Protein AF-A0A969P802-F1 (afdb_monomer)

Solvent-accessible surface area (backbone atoms only — not comparable to full-atom values): 6325 Å² total; per-residue (Å²): 135,80,87,79,85,54,58,44,69,74,48,45,71,49,63,76,65,70,61,89,66,92,75,56,56,65,82,74,72,46,48,65,66,56,55,27,48,39,34,24,57,70,64,36,54,99,81,48,59,58,64,50,82,81,42,40,67,61,49,44,42,37,71,78,43,52,88,82,44,62,66,69,58,57,51,40,52,29,54,46,41,65,51,82,88,83,87,81,83,90,77,85,78,84,82,76,86,127

Sequence (98 aa):
MQPSSSLASACLPLLESGKQGEFDLKQLGFSEYRVTKEVCQLRAQDGEVPPITKYHSSIRQAIDKPENVKFYIIEDIMKAMGGEIVIRWHNIEEVKAT

pLDDT: mean 76.0, std 15.94, range [36.19, 92.75]

Mean predicted aligned error: 10.15 Å

Radius of gyration: 16.34 Å; Cα contacts (8 Å, |Δi|>4): 68; chains: 1; bounding box: 37×44×44 Å

Nearest PDB structures (foldseek):
  3dnv-assembly1_B  TM=6.125E-01  e=1.544E-01  Escherichia coli K-12
  5k98-assembly1_P  TM=6.113E-01  e=1.373E-01  Escherichia coli MP020980.2
  8any-assembly1_AL  TM=2.669E-01  e=7.930E+00  Homo sapiens

Structure (mmCIF, N/CA/C/O backbone):
data_AF-A0A969P802-F1
#
_entry.id   AF-A0A969P802-F1
#
loop_
_atom_site.group_PDB
_atom_site.id
_atom_site.type_symbol
_atom_site.label_atom_id
_atom_site.label_alt_id
_atom_site.label_comp_id
_atom_site.label_asym_id
_atom_site.label_entity_id
_atom_site.label_seq_id
_atom_site.pdbx_PDB_ins_code
_atom_site.Cartn_x
_atom_site.Cartn_y
_atom_site.Cartn_z
_atom_site.occupancy
_atom_site.B_iso_or_equiv
_atom_site.auth_seq_id
_atom_site.auth_comp_id
_atom_site.auth_asym_id
_atom_site.auth_atom_id
_atom_site.pdbx_PDB_model_num
ATOM 1 N N . MET A 1 1 ? -6.355 -7.752 -26.578 1.00 36.19 1 MET A N 1
ATOM 2 C CA . MET A 1 1 ? -5.405 -7.864 -25.450 1.00 36.19 1 MET A CA 1
ATOM 3 C C . MET A 1 1 ? -6.192 -8.339 -24.244 1.00 36.19 1 MET A C 1
ATOM 5 O O . MET A 1 1 ? -7.132 -7.659 -23.863 1.00 36.19 1 MET A O 1
ATOM 9 N N . GLN A 1 2 ? -5.905 -9.534 -23.727 1.00 36.38 2 GLN A N 1
ATOM 10 C CA . GLN A 1 2 ? -6.517 -10.002 -22.478 1.00 36.38 2 GLN A CA 1
ATOM 11 C C . GLN A 1 2 ? -5.859 -9.292 -21.285 1.00 36.38 2 GLN A C 1
ATOM 13 O O . GLN A 1 2 ? -4.655 -9.035 -21.360 1.00 36.38 2 GLN A O 1
ATOM 18 N N . PRO A 1 3 ? -6.593 -8.972 -20.202 1.00 39.81 3 PRO A N 1
ATOM 19 C CA . PRO A 1 3 ? -5.993 -8.373 -19.023 1.00 39.81 3 PRO A CA 1
ATOM 20 C C . PRO A 1 3 ? -5.277 -9.484 -18.254 1.00 39.81 3 PRO A C 1
ATOM 22 O O . PRO A 1 3 ? -5.863 -10.196 -17.444 1.00 39.81 3 PRO A O 1
ATOM 25 N N . SER A 1 4 ? -3.999 -9.693 -18.553 1.00 45.69 4 SER A N 1
ATOM 26 C CA . SER A 1 4 ? -3.159 -10.559 -17.739 1.00 45.69 4 SER A CA 1
ATOM 27 C C . SER A 1 4 ? -2.901 -9.880 -16.389 1.00 45.69 4 SER A C 1
ATOM 29 O O . SER A 1 4 ? -2.380 -8.768 -16.347 1.00 45.69 4 SER A O 1
ATOM 31 N N . SER A 1 5 ? -3.234 -10.584 -15.305 1.00 50.66 5 SER A N 1
ATOM 32 C CA . SER A 1 5 ? -2.633 -10.457 -13.968 1.00 50.66 5 SER A CA 1
ATOM 33 C C . SER A 1 5 ? -2.877 -9.188 -13.129 1.00 50.66 5 SER A C 1
ATOM 35 O O . SER A 1 5 ? -1.997 -8.832 -12.347 1.00 50.66 5 SER A O 1
ATOM 37 N N . SER A 1 6 ? -4.037 -8.525 -13.203 1.00 57.00 6 SER A N 1
ATOM 38 C CA . SER A 1 6 ? -4.337 -7.432 -12.256 1.00 57.00 6 SER A CA 1
ATOM 39 C C . SER A 1 6 ? -4.693 -7.969 -10.859 1.00 57.00 6 SER A C 1
ATOM 41 O O . SER A 1 6 ? -5.411 -8.965 -10.740 1.00 57.00 6 SER A O 1
ATOM 43 N N . LEU A 1 7 ? -4.208 -7.309 -9.795 1.00 54.50 7 LEU A N 1
ATOM 44 C CA . LEU A 1 7 ? -4.564 -7.600 -8.391 1.00 54.50 7 LEU A CA 1
ATOM 45 C C . LEU A 1 7 ? -6.086 -7.682 -8.179 1.00 54.50 7 LEU A C 1
ATOM 47 O O . LEU A 1 7 ? -6.564 -8.561 -7.465 1.00 54.50 7 LEU A O 1
ATOM 51 N N . ALA A 1 8 ? -6.838 -6.846 -8.897 1.00 57.34 8 ALA A N 1
ATOM 52 C CA . ALA A 1 8 ? -8.296 -6.824 -8.887 1.00 57.34 8 ALA A CA 1
ATOM 53 C C . ALA A 1 8 ? -8.930 -8.184 -9.245 1.00 57.34 8 ALA A C 1
ATOM 55 O O . ALA A 1 8 ? -9.945 -8.567 -8.667 1.00 57.34 8 ALA A O 1
ATOM 56 N N . SER A 1 9 ? -8.311 -8.958 -10.145 1.00 60.62 9 SER A N 1
ATOM 57 C CA . SER A 1 9 ? -8.866 -10.242 -10.604 1.00 60.62 9 SER A CA 1
ATOM 58 C C . SER A 1 9 ? -8.827 -11.333 -9.528 1.00 60.62 9 SER A C 1
ATOM 60 O O . SER A 1 9 ? -9.652 -12.241 -9.547 1.00 60.62 9 SER A O 1
ATOM 62 N N . ALA A 1 10 ? -7.889 -11.253 -8.578 1.00 62.75 10 ALA A N 1
ATOM 63 C CA . ALA A 1 10 ? -7.779 -12.227 -7.490 1.00 62.75 10 ALA A CA 1
ATOM 64 C C . ALA A 1 10 ? -8.791 -11.966 -6.358 1.00 62.75 10 ALA A C 1
ATOM 66 O O . ALA A 1 10 ? -9.160 -12.895 -5.644 1.00 62.75 10 ALA A O 1
ATOM 67 N N . CYS A 1 11 ? -9.273 -10.728 -6.222 1.00 57.50 11 CYS A N 1
ATOM 68 C CA . CYS A 1 11 ? -10.261 -10.345 -5.211 1.00 57.50 11 CYS A CA 1
ATOM 69 C C . CYS A 1 11 ? -11.717 -10.521 -5.685 1.00 57.50 11 CYS A C 1
ATOM 71 O O . CYS A 1 11 ? -12.623 -10.568 -4.853 1.00 57.50 11 CYS A O 1
ATOM 73 N N . LEU A 1 12 ? -11.951 -10.657 -6.998 1.00 60.50 12 LEU A N 1
ATOM 74 C CA . LEU A 1 12 ? -13.288 -10.810 -7.593 1.00 60.50 12 LEU A CA 1
ATOM 75 C C . LEU A 1 12 ? -14.139 -11.930 -6.955 1.00 60.50 12 LEU A C 1
ATOM 77 O O . LEU A 1 12 ? -15.272 -11.650 -6.566 1.00 60.50 12 LEU A O 1
ATOM 81 N N . PRO A 1 13 ? -13.615 -13.160 -6.754 1.00 60.62 13 PRO A N 1
ATOM 82 C CA . PRO A 1 13 ? -14.403 -14.256 -6.181 1.00 60.62 13 PRO A CA 1
ATOM 83 C C . PRO A 1 13 ? -14.884 -13.981 -4.748 1.00 60.62 13 PRO A C 1
ATOM 85 O O . PRO A 1 13 ? -15.875 -14.551 -4.293 1.00 60.62 13 PRO A O 1
ATOM 88 N N . LEU A 1 14 ? -14.180 -13.113 -4.014 1.00 57.91 14 LEU A N 1
ATOM 89 C CA . LEU A 1 14 ? -14.520 -12.758 -2.636 1.00 57.91 14 LEU A CA 1
ATOM 90 C C . LEU A 1 14 ? -15.640 -11.719 -2.594 1.00 57.91 14 LEU A C 1
ATOM 92 O O . LEU A 1 14 ? -16.564 -11.867 -1.793 1.00 57.91 14 LEU A O 1
ATOM 96 N N . LEU A 1 15 ? -15.607 -10.740 -3.504 1.00 56.38 15 LEU A N 1
ATOM 97 C CA . LEU A 1 15 ? -16.676 -9.754 -3.685 1.00 56.38 15 LEU A CA 1
ATOM 98 C C . LEU A 1 15 ? -17.994 -10.420 -4.111 1.00 56.38 15 LEU A C 1
ATOM 100 O O . LEU A 1 15 ? -19.044 -10.113 -3.549 1.00 56.38 15 LEU A O 1
ATOM 104 N N . GLU A 1 16 ? -17.940 -11.385 -5.035 1.00 58.62 16 GLU A N 1
ATOM 105 C CA . GLU A 1 16 ? -19.121 -12.118 -5.527 1.00 58.62 16 GLU A CA 1
ATOM 106 C C . GLU A 1 16 ? -19.789 -12.988 -4.450 1.00 58.62 16 GLU A C 1
ATOM 108 O O . GLU A 1 16 ? -20.987 -13.259 -4.515 1.00 58.62 16 GLU A O 1
ATOM 113 N N . SER A 1 17 ? -19.041 -13.391 -3.418 1.00 57.03 17 SER A N 1
ATOM 114 C CA . SER A 1 17 ? -19.571 -14.201 -2.315 1.00 57.03 17 SER A CA 1
ATOM 115 C C . SER A 1 17 ? -20.395 -13.408 -1.291 1.00 57.03 17 SER A C 1
ATOM 117 O O . SER A 1 17 ? -20.959 -14.005 -0.370 1.00 57.03 17 SER A O 1
ATOM 119 N N . GLY A 1 18 ? -20.444 -12.073 -1.399 1.00 44.38 18 GLY A N 1
ATOM 120 C CA . GLY A 1 18 ? -21.154 -11.197 -0.458 1.00 44.38 18 GLY A CA 1
ATOM 121 C C . GLY A 1 18 ? -20.610 -11.227 0.978 1.00 44.38 18 GLY A C 1
ATOM 122 O O . GLY A 1 18 ? -21.187 -10.609 1.873 1.00 44.38 18 GLY A O 1
ATOM 123 N N . LYS A 1 19 ? -19.501 -11.936 1.227 1.00 48.34 19 LYS A N 1
ATOM 124 C CA . LYS A 1 19 ? -18.855 -11.998 2.536 1.00 48.34 19 LYS A CA 1
ATOM 125 C C . LYS A 1 19 ? -18.037 -10.730 2.762 1.00 48.34 19 LYS A C 1
ATOM 127 O O . LYS A 1 19 ? -16.910 -10.614 2.292 1.00 48.34 19 LYS A O 1
ATOM 132 N N . GLN A 1 20 ? -18.590 -9.801 3.540 1.00 47.25 20 GLN A N 1
ATOM 133 C CA . GLN A 1 20 ? -17.787 -8.795 4.236 1.00 47.25 20 GLN A CA 1
ATOM 134 C C . GLN A 1 20 ? -16.995 -9.525 5.326 1.00 47.25 20 GLN A C 1
ATOM 136 O O . GLN A 1 20 ? -17.543 -9.889 6.364 1.00 47.25 20 GLN A O 1
ATOM 141 N N . GLY A 1 21 ? -15.737 -9.840 5.036 1.00 50.66 21 GLY A N 1
ATOM 142 C CA . GLY A 1 21 ? -14.819 -10.512 5.948 1.00 50.66 21 GLY A CA 1
ATOM 143 C C . GLY A 1 21 ? -13.578 -9.663 6.186 1.00 50.66 21 GLY A C 1
ATOM 144 O O . GLY A 1 21 ? -13.189 -8.862 5.339 1.00 50.66 21 GLY A O 1
ATOM 145 N N . GLU A 1 22 ? -12.959 -9.837 7.346 1.00 50.78 22 GLU A N 1
ATOM 146 C CA . GLU A 1 22 ? -11.604 -9.362 7.604 1.00 50.78 22 GLU A CA 1
ATOM 147 C C . GLU A 1 22 ? -10.649 -10.312 6.868 1.00 50.78 22 GLU A C 1
ATOM 149 O O . GLU A 1 22 ? -10.539 -11.486 7.220 1.00 50.78 22 GLU A O 1
ATOM 154 N N . PHE A 1 23 ? -10.040 -9.841 5.780 1.00 54.16 23 PHE A N 1
ATOM 155 C CA . PHE A 1 23 ? -9.124 -10.647 4.976 1.00 54.16 23 PHE A CA 1
ATOM 156 C C . PHE A 1 23 ? -7.693 -10.189 5.228 1.00 54.16 23 PHE A C 1
ATOM 158 O O . PHE A 1 23 ? -7.336 -9.045 4.948 1.00 54.16 23 PHE A O 1
ATOM 165 N N . ASP A 1 24 ? -6.864 -11.102 5.726 1.00 62.16 24 ASP A N 1
ATOM 166 C CA . ASP A 1 24 ? -5.421 -10.889 5.777 1.00 62.16 24 ASP A CA 1
ATOM 167 C C . ASP A 1 24 ? -4.882 -10.911 4.336 1.00 62.16 24 ASP A C 1
ATOM 169 O O . ASP A 1 24 ? -5.201 -11.804 3.547 1.00 62.16 24 ASP A O 1
ATOM 173 N N . LEU A 1 25 ? -4.032 -9.948 3.980 1.00 64.62 25 LEU A N 1
ATOM 174 C CA . LEU A 1 25 ? -3.351 -9.892 2.682 1.00 64.62 25 LEU A CA 1
ATOM 175 C C . LEU A 1 25 ? -2.624 -11.202 2.343 1.00 64.62 25 LEU A C 1
ATOM 177 O O . LEU A 1 25 ? -2.539 -11.578 1.169 1.00 64.62 25 LEU A O 1
ATOM 181 N N . LYS A 1 26 ? -2.181 -11.949 3.362 1.00 61.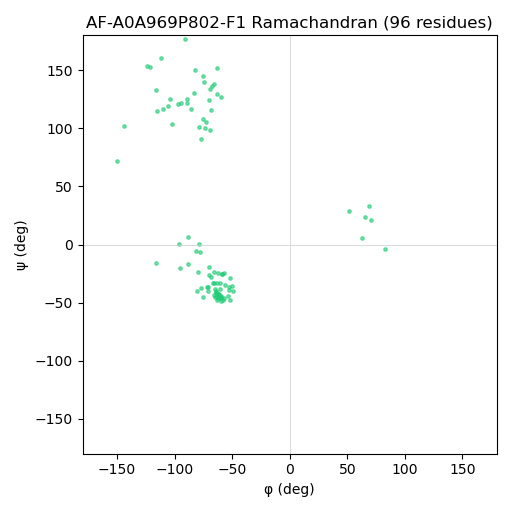28 26 LYS A N 1
ATOM 182 C CA . LYS A 1 26 ? -1.615 -13.296 3.201 1.00 61.28 26 LYS A CA 1
ATOM 183 C C . LYS A 1 26 ? -2.631 -14.313 2.677 1.00 61.28 26 LYS A C 1
ATOM 185 O O . LYS A 1 26 ? -2.266 -15.148 1.852 1.00 61.28 26 LYS A O 1
ATOM 190 N N . GLN A 1 27 ? -3.892 -14.243 3.106 1.00 63.41 27 GLN A N 1
ATOM 191 C CA . GLN A 1 27 ? -4.968 -15.130 2.631 1.00 63.41 27 GLN A CA 1
ATOM 192 C C . GLN A 1 27 ? -5.330 -14.859 1.169 1.00 63.41 27 GLN A C 1
ATOM 194 O O . GLN A 1 27 ? -5.722 -15.774 0.449 1.00 63.41 27 GLN A O 1
ATOM 199 N N . LEU A 1 28 ? -5.133 -13.622 0.715 1.00 65.00 28 LEU A N 1
ATOM 200 C CA . LEU A 1 28 ? -5.302 -13.222 -0.681 1.00 65.00 28 LEU A CA 1
ATOM 201 C C . LEU A 1 28 ? -4.102 -13.611 -1.570 1.00 65.00 28 LEU A C 1
ATOM 203 O O . LEU A 1 28 ? -4.092 -13.331 -2.768 1.00 65.00 28 LEU A O 1
ATOM 207 N N . GLY A 1 29 ? -3.073 -14.255 -1.001 1.00 65.31 29 GLY A N 1
ATOM 208 C CA . GLY A 1 29 ? -1.860 -14.646 -1.720 1.00 65.31 29 GLY A CA 1
ATOM 209 C C . GLY A 1 29 ? -0.966 -13.460 -2.098 1.00 65.31 29 GLY A C 1
ATOM 210 O O . GLY A 1 29 ? -0.161 -13.562 -3.032 1.00 65.31 29 GLY A O 1
ATOM 211 N N . PHE A 1 30 ? -1.101 -12.324 -1.408 1.00 75.81 30 PHE A N 1
ATOM 212 C CA . PHE A 1 30 ? -0.300 -11.134 -1.665 1.00 75.81 30 PHE A CA 1
ATOM 213 C C . PHE A 1 30 ? 0.877 -11.050 -0.696 1.00 75.81 30 PHE A C 1
ATOM 215 O O . PHE A 1 30 ? 0.718 -10.997 0.519 1.00 75.81 30 PHE A O 1
ATOM 222 N N . SER A 1 31 ? 2.089 -11.024 -1.251 1.00 85.00 31 SER A N 1
ATOM 223 C CA . SER A 1 31 ? 3.289 -10.687 -0.489 1.00 85.00 31 SER A CA 1
ATOM 224 C C . SER A 1 31 ? 3.438 -9.171 -0.371 1.00 85.00 31 SER A C 1
ATOM 226 O O . SER A 1 31 ? 3.077 -8.430 -1.289 1.00 85.00 31 SER A O 1
ATOM 228 N N . GLU A 1 32 ? 4.051 -8.709 0.720 1.00 87.62 32 GLU A N 1
ATOM 229 C CA . GLU A 1 32 ? 4.426 -7.299 0.932 1.00 87.62 32 GLU A CA 1
ATOM 230 C C . GLU A 1 32 ? 5.166 -6.722 -0.283 1.00 87.62 32 GLU A C 1
ATOM 232 O O . GLU A 1 32 ? 4.907 -5.603 -0.727 1.00 87.62 32 GLU A O 1
ATOM 237 N N . TYR A 1 33 ? 6.053 -7.527 -0.874 1.00 89.12 33 TYR A N 1
ATOM 238 C CA . TYR A 1 33 ? 6.793 -7.170 -2.076 1.00 89.12 33 TYR A CA 1
ATOM 239 C C . TYR A 1 33 ? 5.869 -6.899 -3.268 1.00 89.12 33 TYR A C 1
ATOM 241 O O . TYR A 1 33 ? 6.044 -5.900 -3.968 1.00 89.12 33 TYR A O 1
ATOM 249 N N . ARG A 1 34 ? 4.873 -7.766 -3.500 1.00 87.75 34 ARG A N 1
ATOM 250 C CA . ARG A 1 34 ? 3.921 -7.604 -4.606 1.00 87.75 34 ARG A CA 1
ATOM 251 C C . ARG A 1 34 ? 3.078 -6.347 -4.419 1.00 87.75 34 ARG A C 1
ATOM 253 O O . ARG A 1 34 ? 2.969 -5.570 -5.359 1.00 87.75 34 ARG A O 1
ATOM 260 N N . VAL A 1 35 ? 2.569 -6.106 -3.210 1.00 90.00 35 VAL A N 1
ATOM 261 C CA . VAL A 1 35 ? 1.826 -4.874 -2.888 1.00 90.00 35 VAL A CA 1
ATOM 262 C C . VAL A 1 35 ? 2.705 -3.639 -3.104 1.00 90.00 35 VAL A C 1
ATOM 264 O O . VAL A 1 35 ? 2.291 -2.685 -3.755 1.00 90.00 35 VAL A O 1
ATOM 267 N N . THR A 1 36 ? 3.955 -3.676 -2.635 1.00 92.31 36 THR A N 1
ATOM 268 C CA . THR A 1 36 ? 4.894 -2.557 -2.804 1.00 92.31 36 THR A CA 1
ATOM 269 C C . THR A 1 36 ? 5.167 -2.264 -4.277 1.00 92.31 36 THR A C 1
ATOM 271 O O . THR A 1 36 ? 5.207 -1.100 -4.673 1.00 92.31 36 THR A O 1
ATOM 274 N N . LYS A 1 37 ? 5.348 -3.302 -5.101 1.00 92.44 37 LYS A N 1
ATOM 275 C CA . LYS A 1 37 ? 5.572 -3.154 -6.544 1.00 92.44 37 LYS A CA 1
ATOM 276 C C . LYS A 1 37 ? 4.404 -2.435 -7.220 1.00 92.44 37 LYS A C 1
ATOM 278 O O . LYS A 1 37 ? 4.633 -1.526 -8.011 1.00 92.44 37 LYS A O 1
ATOM 283 N N . GLU A 1 38 ? 3.184 -2.811 -6.870 1.00 91.00 38 GLU A N 1
ATOM 284 C CA . GLU A 1 38 ? 1.958 -2.268 -7.464 1.00 91.00 38 GLU A CA 1
ATOM 285 C C . GLU A 1 38 ? 1.731 -0.819 -7.012 1.00 91.00 38 GLU A C 1
ATOM 287 O O . GLU A 1 38 ? 1.404 0.044 -7.824 1.00 91.00 38 GLU A O 1
ATOM 292 N N . VAL A 1 39 ? 2.058 -0.490 -5.757 1.00 92.25 39 VAL A N 1
ATOM 293 C CA . VAL A 1 39 ? 2.085 0.907 -5.290 1.00 92.25 39 VAL A CA 1
ATOM 294 C C . VAL A 1 39 ? 3.148 1.735 -6.020 1.00 92.25 39 VAL A C 1
ATOM 296 O O . VAL A 1 39 ? 2.892 2.885 -6.377 1.00 92.25 39 VAL A O 1
ATOM 299 N N . CYS A 1 40 ? 4.335 1.178 -6.280 1.00 92.75 40 CYS A N 1
ATOM 300 C CA . CYS A 1 40 ? 5.357 1.877 -7.066 1.00 92.75 40 CYS A CA 1
ATOM 301 C C . CYS A 1 40 ? 4.879 2.125 -8.500 1.00 92.75 40 CYS A C 1
ATOM 303 O O . CYS A 1 40 ? 5.077 3.219 -9.017 1.00 92.75 40 CYS A O 1
ATOM 305 N N . GLN A 1 41 ? 4.218 1.146 -9.122 1.00 91.56 41 GLN A N 1
ATOM 306 C CA . GLN A 1 41 ? 3.626 1.297 -10.453 1.00 91.56 41 GLN A CA 1
ATOM 307 C C . GLN A 1 41 ? 2.536 2.375 -10.471 1.00 91.56 41 GLN A C 1
ATOM 309 O O . GLN A 1 41 ? 2.526 3.205 -11.374 1.00 91.56 41 GLN A O 1
ATOM 314 N N . LEU A 1 42 ? 1.674 2.417 -9.452 1.00 90.12 42 LEU A N 1
ATOM 315 C CA . LEU A 1 42 ? 0.643 3.448 -9.309 1.00 90.12 42 LEU A CA 1
ATOM 316 C C . LEU A 1 42 ? 1.235 4.856 -9.135 1.00 90.12 42 LEU A C 1
ATOM 318 O O . LEU A 1 42 ? 0.658 5.836 -9.597 1.00 90.12 42 LEU A O 1
ATO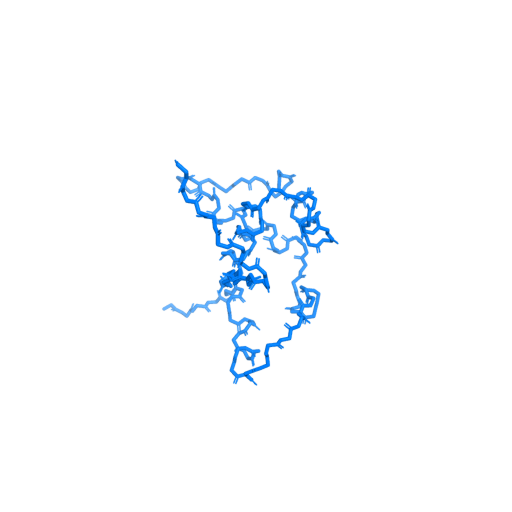M 322 N N . ARG A 1 43 ? 2.395 4.961 -8.481 1.00 88.88 43 ARG A N 1
ATOM 323 C CA . ARG A 1 43 ? 3.115 6.222 -8.246 1.00 88.88 43 ARG A CA 1
ATOM 324 C C . ARG A 1 43 ? 4.088 6.599 -9.365 1.00 88.88 43 ARG A C 1
ATOM 326 O O . ARG A 1 43 ? 4.843 7.556 -9.188 1.00 88.88 43 ARG A O 1
ATOM 333 N N . ALA A 1 44 ? 4.107 5.862 -10.473 1.00 90.56 44 ALA A N 1
ATOM 334 C CA . ALA A 1 44 ? 4.968 6.188 -11.597 1.00 90.56 44 ALA A CA 1
ATOM 335 C C . ALA A 1 44 ? 4.580 7.553 -12.189 1.00 90.56 44 ALA A C 1
ATOM 337 O O . ALA A 1 44 ? 3.410 7.806 -12.473 1.00 90.56 44 ALA A O 1
ATOM 338 N N . GLN A 1 45 ? 5.563 8.432 -12.366 1.00 80.25 45 GLN A N 1
ATOM 339 C CA . GLN A 1 45 ? 5.392 9.751 -12.983 1.00 80.25 45 GLN A CA 1
ATOM 340 C C . GLN A 1 45 ? 6.206 9.781 -14.271 1.00 80.25 45 GLN A C 1
ATOM 342 O O . GLN A 1 45 ? 7.336 9.304 -14.281 1.00 80.25 45 GLN A O 1
ATOM 347 N N . ASP A 1 46 ? 5.613 10.261 -15.366 1.00 81.62 46 ASP A N 1
ATOM 348 C CA . ASP A 1 46 ? 6.252 10.306 -16.692 1.00 81.62 46 ASP A CA 1
ATOM 349 C C . ASP A 1 46 ? 6.851 8.958 -17.153 1.00 81.62 46 ASP A C 1
ATOM 351 O O . ASP A 1 46 ? 7.810 8.896 -17.918 1.00 81.62 46 ASP A O 1
ATOM 355 N N . GLY A 1 47 ? 6.267 7.849 -16.683 1.00 81.00 47 GLY A N 1
ATOM 356 C CA . GLY A 1 47 ? 6.725 6.486 -16.969 1.00 81.00 47 GLY A CA 1
ATOM 357 C C . GLY A 1 47 ? 7.871 5.986 -16.082 1.00 81.00 47 GLY A C 1
ATOM 358 O O . GLY A 1 47 ? 8.230 4.811 -16.178 1.00 81.00 47 GLY A O 1
ATOM 359 N N . GLU A 1 48 ? 8.415 6.815 -15.188 1.00 88.12 48 GLU A N 1
ATOM 360 C CA . GLU A 1 48 ? 9.459 6.409 -14.249 1.00 88.12 48 GLU A CA 1
ATOM 361 C C . GLU A 1 48 ? 8.849 5.785 -12.986 1.00 88.12 48 GLU A C 1
ATOM 363 O O . GLU A 1 48 ? 8.129 6.429 -12.218 1.00 88.12 48 GLU A O 1
ATOM 368 N N . VAL A 1 49 ? 9.149 4.503 -12.763 1.00 91.44 49 VAL A N 1
ATOM 369 C CA . VAL A 1 49 ? 8.690 3.755 -11.589 1.00 91.44 49 VAL A CA 1
ATOM 370 C C . VAL A 1 49 ? 9.708 3.926 -10.456 1.00 91.44 49 VAL A C 1
ATOM 372 O O . VAL A 1 49 ? 10.868 3.540 -10.622 1.00 91.44 49 VAL A O 1
ATOM 375 N N . PRO A 1 50 ? 9.310 4.441 -9.280 1.00 89.81 50 PRO A N 1
ATOM 376 C CA . PRO A 1 50 ? 10.215 4.557 -8.148 1.00 89.81 50 PRO A CA 1
ATOM 377 C C . PRO A 1 50 ? 10.708 3.181 -7.662 1.00 89.81 50 PRO A C 1
ATOM 379 O O . PRO A 1 50 ? 9.992 2.181 -7.764 1.00 89.81 50 PRO A O 1
ATOM 382 N N . PRO A 1 51 ? 11.913 3.112 -7.068 1.00 91.12 51 PRO A N 1
ATOM 383 C CA . PRO A 1 51 ? 12.460 1.856 -6.577 1.00 91.12 51 PRO A CA 1
ATOM 384 C C . PRO A 1 51 ? 11.634 1.310 -5.406 1.00 91.12 51 PRO A C 1
ATOM 386 O O . PRO A 1 51 ? 11.291 2.041 -4.476 1.00 91.12 51 PRO A O 1
ATOM 389 N N . ILE A 1 52 ? 11.393 -0.004 -5.406 1.00 91.25 52 ILE A N 1
ATOM 390 C CA . ILE A 1 52 ? 10.614 -0.723 -4.376 1.00 91.25 52 ILE A CA 1
ATOM 391 C C . ILE A 1 52 ? 11.135 -0.436 -2.962 1.00 91.25 52 ILE A C 1
ATOM 393 O O . ILE A 1 52 ? 10.353 -0.247 -2.031 1.00 91.25 52 ILE A O 1
ATOM 397 N N . THR A 1 53 ? 12.457 -0.344 -2.799 1.00 92.31 53 THR A N 1
ATOM 398 C CA . THR A 1 53 ? 13.117 -0.063 -1.515 1.00 92.31 53 THR A CA 1
ATOM 399 C C . THR A 1 53 ? 12.662 1.247 -0.872 1.00 92.31 53 THR A C 1
ATOM 401 O O . THR A 1 53 ? 12.709 1.359 0.350 1.00 92.31 53 THR A O 1
ATOM 404 N N . LYS A 1 54 ? 12.169 2.211 -1.663 1.00 91.00 54 LYS A N 1
ATOM 405 C CA . LYS A 1 54 ? 11.650 3.495 -1.177 1.00 91.00 54 LYS A CA 1
ATOM 406 C C . LYS A 1 54 ? 10.369 3.346 -0.354 1.00 91.00 54 LYS A C 1
ATOM 408 O O . LYS A 1 54 ? 10.155 4.131 0.563 1.00 91.00 54 LYS A O 1
ATOM 413 N N . TYR A 1 55 ? 9.526 2.366 -0.684 1.00 91.69 55 TYR A N 1
ATOM 414 C CA . TYR A 1 55 ? 8.197 2.208 -0.081 1.00 91.69 55 TYR A CA 1
ATOM 415 C C . TYR A 1 55 ? 8.036 0.913 0.717 1.00 91.69 55 TYR A C 1
ATOM 417 O O . TYR A 1 55 ? 7.129 0.830 1.539 1.00 91.69 55 TYR A O 1
ATOM 425 N N . HIS A 1 56 ? 8.922 -0.070 0.537 1.00 92.06 56 HIS A N 1
ATOM 426 C CA . HIS A 1 56 ? 8.792 -1.398 1.142 1.00 92.06 56 HIS A CA 1
ATOM 427 C C . HIS A 1 56 ? 8.600 -1.371 2.666 1.00 92.06 56 HIS A C 1
ATOM 429 O O . HIS A 1 56 ? 7.735 -2.065 3.190 1.00 92.06 56 HIS A O 1
ATOM 435 N N . SER A 1 57 ? 9.374 -0.557 3.393 1.00 91.88 57 SER A N 1
ATOM 436 C CA . SER A 1 57 ? 9.264 -0.467 4.857 1.00 91.88 57 SER A CA 1
ATOM 437 C C . SER A 1 57 ? 7.924 0.114 5.305 1.00 91.88 57 SER A C 1
ATOM 439 O O . SER A 1 57 ? 7.304 -0.420 6.221 1.00 91.88 57 SER A O 1
ATOM 441 N N . SER A 1 58 ? 7.458 1.179 4.651 1.00 90.81 58 SER A N 1
ATOM 442 C CA . SER A 1 58 ? 6.193 1.825 4.993 1.00 90.81 58 SER A CA 1
ATOM 443 C C . SER A 1 58 ? 4.984 0.987 4.586 1.00 90.81 58 SER A C 1
ATOM 445 O O . SER A 1 58 ? 4.015 0.948 5.333 1.00 90.81 58 SER A O 1
ATOM 447 N N . ILE A 1 59 ? 5.049 0.282 3.450 1.00 91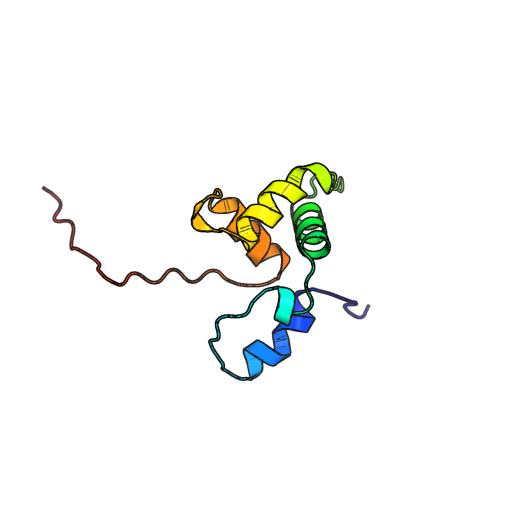.56 59 ILE A N 1
ATOM 448 C CA . ILE A 1 59 ? 4.018 -0.679 3.031 1.00 91.56 59 ILE A CA 1
ATOM 449 C C . ILE A 1 59 ? 3.942 -1.826 4.036 1.00 91.56 59 ILE A C 1
ATOM 451 O O . ILE A 1 59 ? 2.862 -2.142 4.516 1.00 91.56 59 ILE A O 1
ATOM 455 N N . ARG A 1 60 ? 5.081 -2.408 4.422 1.00 90.69 60 ARG A N 1
ATOM 456 C CA . ARG A 1 60 ? 5.113 -3.456 5.447 1.00 90.69 60 ARG A CA 1
ATOM 457 C C . ARG A 1 60 ? 4.508 -2.981 6.770 1.00 90.69 60 ARG A C 1
ATOM 459 O O . ARG A 1 60 ? 3.662 -3.664 7.330 1.00 90.69 60 ARG A O 1
ATOM 466 N N . GLN A 1 61 ? 4.895 -1.796 7.246 1.00 90.31 61 GLN A N 1
ATOM 467 C CA . GLN A 1 61 ? 4.313 -1.221 8.464 1.00 90.31 61 GLN A CA 1
ATOM 468 C C . GLN A 1 61 ? 2.807 -0.988 8.336 1.00 90.31 61 GLN A C 1
ATOM 470 O O . GLN A 1 61 ? 2.087 -1.228 9.294 1.00 90.31 61 GLN A O 1
ATOM 475 N N . ALA A 1 62 ? 2.332 -0.554 7.170 1.00 89.25 62 ALA A N 1
ATOM 476 C CA . ALA A 1 62 ? 0.914 -0.341 6.912 1.00 89.25 62 ALA A CA 1
ATOM 477 C C . ALA A 1 62 ? 0.101 -1.644 6.946 1.00 89.25 62 ALA A C 1
ATOM 479 O O . ALA A 1 62 ? -1.053 -1.631 7.355 1.00 89.25 62 ALA A O 1
ATOM 480 N N . ILE A 1 63 ? 0.711 -2.755 6.529 1.00 85.25 63 ILE A N 1
ATOM 481 C CA . ILE A 1 63 ? 0.109 -4.091 6.565 1.00 85.25 63 ILE A CA 1
ATOM 482 C C . ILE A 1 63 ? 0.092 -4.644 7.995 1.00 85.25 63 ILE A C 1
ATOM 484 O O . ILE A 1 63 ? -0.928 -5.160 8.437 1.00 85.25 63 ILE A O 1
ATOM 488 N N . ASP A 1 64 ? 1.207 -4.515 8.719 1.00 85.12 64 ASP A N 1
ATOM 489 C CA . ASP A 1 64 ? 1.348 -5.070 10.070 1.00 85.12 64 ASP A CA 1
ATOM 490 C C . ASP A 1 64 ? 0.621 -4.228 11.139 1.00 85.12 64 ASP A C 1
ATOM 492 O O . ASP A 1 64 ? 0.122 -4.774 12.123 1.00 85.12 64 ASP A O 1
ATOM 496 N N . LYS A 1 65 ? 0.636 -2.895 10.993 1.00 86.62 65 LYS A N 1
ATOM 497 C CA . LYS A 1 65 ? 0.164 -1.900 11.976 1.00 86.62 65 LYS A CA 1
ATOM 498 C C . LYS A 1 65 ? -0.370 -0.628 11.286 1.00 86.62 65 LYS A C 1
ATOM 500 O O . LYS A 1 65 ? 0.298 0.418 11.317 1.00 86.62 65 LYS A O 1
ATOM 505 N N . PRO A 1 66 ? -1.546 -0.695 10.637 1.00 83.56 66 PRO A N 1
ATOM 506 C CA . PRO A 1 66 ? -2.097 0.389 9.818 1.00 83.56 66 PRO A CA 1
ATOM 507 C C . PRO A 1 66 ? -2.306 1.712 10.572 1.00 83.56 66 PRO A C 1
ATOM 509 O O . PRO A 1 66 ? -2.251 2.782 9.968 1.00 83.56 66 PRO A O 1
ATOM 512 N N . GLU A 1 67 ? -2.491 1.672 11.889 1.00 82.94 67 GLU A N 1
ATOM 513 C CA . GLU A 1 67 ? -2.672 2.847 12.746 1.00 82.94 67 GLU A CA 1
ATOM 514 C C . GLU A 1 67 ? -1.404 3.702 12.915 1.00 82.94 67 GLU A C 1
ATOM 516 O O . GLU A 1 67 ? -1.492 4.876 13.268 1.00 82.94 67 GLU A O 1
ATOM 521 N N . ASN A 1 68 ? -0.222 3.135 12.645 1.00 87.81 68 ASN A N 1
ATOM 522 C CA . ASN A 1 68 ? 1.066 3.816 12.829 1.00 87.81 68 ASN A CA 1
ATOM 523 C C . ASN A 1 68 ? 1.605 4.464 11.549 1.00 87.81 68 ASN A C 1
ATOM 525 O O . ASN A 1 68 ? 2.691 5.051 11.555 1.00 87.81 68 ASN A O 1
ATOM 529 N N . VAL A 1 69 ? 0.875 4.353 10.440 1.00 89.44 69 VAL A N 1
ATOM 530 C CA . VAL A 1 69 ? 1.277 4.922 9.156 1.00 89.44 69 VAL A CA 1
ATOM 531 C C . VAL A 1 69 ? 0.367 6.069 8.747 1.00 89.44 69 VAL A C 1
ATOM 533 O O . VAL A 1 69 ? -0.755 6.236 9.217 1.00 89.44 69 VAL A O 1
ATOM 536 N N . LYS A 1 70 ? 0.865 6.894 7.827 1.00 91.12 70 LYS A N 1
ATOM 537 C CA . LYS A 1 70 ? 0.067 7.976 7.258 1.00 91.12 70 LYS A CA 1
ATOM 538 C C . LYS A 1 70 ? -1.058 7.386 6.412 1.00 91.12 70 LYS A C 1
ATOM 540 O O . LYS A 1 70 ? -0.808 6.506 5.592 1.00 91.12 70 LYS A O 1
ATOM 545 N N . PHE A 1 71 ? -2.262 7.937 6.551 1.00 88.00 71 PHE A N 1
ATOM 546 C CA . PHE A 1 71 ? -3.466 7.448 5.872 1.00 88.00 71 PHE A CA 1
ATOM 547 C C . PHE A 1 71 ? -3.309 7.312 4.348 1.00 88.00 71 PHE A C 1
ATOM 549 O O . PHE A 1 71 ? -3.765 6.329 3.777 1.00 88.00 71 PHE A O 1
ATOM 556 N N . TYR A 1 72 ? -2.575 8.219 3.688 1.00 89.94 72 TYR A N 1
ATOM 557 C CA . TYR A 1 72 ? -2.338 8.122 2.239 1.00 89.94 72 TYR A CA 1
ATOM 558 C C . TYR A 1 72 ? -1.638 6.817 1.822 1.00 89.94 72 TYR A C 1
ATOM 560 O O . TYR A 1 72 ? -1.779 6.384 0.686 1.00 89.94 72 TYR A O 1
ATOM 568 N N . ILE A 1 73 ? -0.869 6.183 2.714 1.00 90.31 73 ILE A N 1
ATOM 569 C CA . ILE A 1 73 ? -0.205 4.904 2.428 1.00 90.31 73 ILE A CA 1
ATOM 570 C C . ILE A 1 73 ? -1.247 3.789 2.363 1.00 90.31 73 ILE A C 1
ATOM 572 O O . ILE A 1 73 ? -1.181 2.942 1.479 1.00 90.31 73 ILE A O 1
ATOM 576 N N . ILE A 1 74 ? -2.235 3.829 3.261 1.00 89.75 74 ILE A N 1
ATOM 577 C CA . ILE A 1 74 ? -3.383 2.921 3.239 1.00 89.75 74 ILE A CA 1
ATOM 578 C C . ILE A 1 74 ? -4.189 3.135 1.957 1.00 89.75 74 ILE A C 1
ATOM 580 O O . ILE A 1 74 ? -4.510 2.165 1.274 1.00 89.75 74 ILE A O 1
ATOM 584 N N . GLU A 1 75 ? -4.449 4.391 1.582 1.00 89.94 75 GLU A N 1
ATOM 585 C CA . GLU A 1 75 ? -5.110 4.701 0.309 1.00 89.94 75 GLU A CA 1
ATOM 586 C C . GLU A 1 75 ? -4.369 4.134 -0.899 1.00 89.94 75 GLU A C 1
ATOM 588 O O . GLU A 1 75 ? -5.001 3.550 -1.777 1.00 89.94 75 GLU A O 1
ATOM 593 N N . ASP A 1 76 ? -3.050 4.299 -0.962 1.00 91.06 76 ASP A N 1
ATOM 594 C CA . ASP A 1 76 ? -2.262 3.804 -2.088 1.00 91.06 76 ASP A CA 1
ATOM 595 C C . ASP A 1 76 ? -2.299 2.283 -2.187 1.00 91.06 76 ASP A C 1
ATOM 597 O O . ASP A 1 76 ? -2.427 1.754 -3.289 1.00 91.06 76 ASP A O 1
ATOM 601 N N . ILE A 1 77 ? -2.216 1.581 -1.052 1.00 89.75 77 ILE A N 1
ATOM 602 C CA . ILE A 1 77 ? -2.342 0.120 -1.006 1.00 89.75 77 ILE A CA 1
ATOM 603 C C . ILE A 1 77 ? -3.710 -0.295 -1.549 1.00 89.75 77 ILE A C 1
ATOM 605 O O . ILE A 1 77 ? -3.782 -1.146 -2.434 1.00 89.75 77 ILE A O 1
ATOM 609 N N . MET A 1 78 ? -4.787 0.337 -1.074 1.00 87.62 78 MET A N 1
ATOM 610 C CA . MET A 1 78 ? -6.146 0.014 -1.517 1.00 87.62 78 MET A CA 1
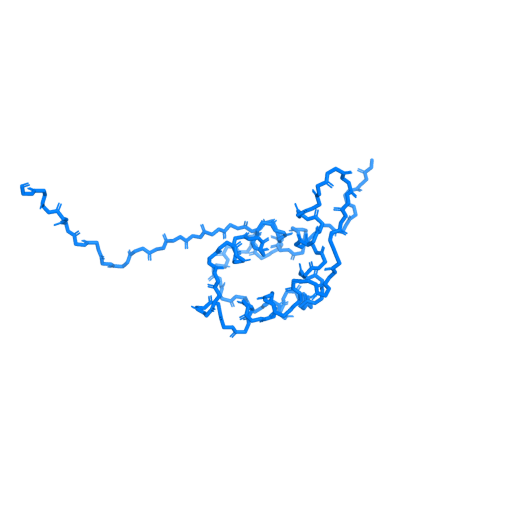ATOM 611 C C . MET A 1 78 ? -6.330 0.281 -3.011 1.00 87.62 78 MET A C 1
ATOM 613 O O . MET A 1 78 ? -6.798 -0.598 -3.733 1.00 87.62 78 MET A O 1
ATOM 617 N N . LYS A 1 79 ? -5.872 1.436 -3.509 1.00 87.44 79 LYS A N 1
ATOM 618 C CA . LYS A 1 79 ? -5.917 1.775 -4.940 1.00 87.44 79 LYS A CA 1
ATOM 619 C C . LYS A 1 79 ? -5.101 0.796 -5.785 1.00 87.44 79 LYS A C 1
ATOM 621 O O . LYS A 1 79 ? -5.596 0.327 -6.806 1.00 87.44 79 LYS A O 1
ATOM 626 N N . ALA A 1 80 ? -3.887 0.446 -5.353 1.00 88.19 80 ALA A N 1
ATOM 627 C CA . ALA A 1 80 ? -3.037 -0.521 -6.050 1.00 88.19 80 ALA A CA 1
ATOM 628 C C . ALA A 1 80 ? -3.701 -1.903 -6.136 1.00 88.19 80 ALA A C 1
ATOM 630 O O . ALA A 1 80 ? -3.566 -2.606 -7.134 1.00 88.19 80 ALA A O 1
ATOM 631 N N . MET A 1 81 ? -4.477 -2.274 -5.120 1.00 83.75 81 MET A N 1
ATOM 632 C CA . MET A 1 81 ? -5.236 -3.522 -5.094 1.00 83.75 81 MET A CA 1
ATOM 633 C C . MET A 1 81 ? -6.568 -3.473 -5.850 1.00 83.75 81 MET A C 1
ATOM 635 O O . MET A 1 81 ? -7.219 -4.509 -5.982 1.00 83.75 81 MET A O 1
ATOM 639 N N . GLY A 1 82 ? -6.976 -2.306 -6.358 1.00 79.31 82 GLY A N 1
ATOM 640 C CA . GLY A 1 82 ? -8.314 -2.103 -6.917 1.00 79.31 82 GLY A CA 1
ATOM 641 C C . GLY A 1 82 ? -9.426 -2.224 -5.869 1.00 79.31 82 GLY A C 1
ATOM 642 O O . GLY A 1 82 ? -10.553 -2.563 -6.217 1.00 79.31 82 GLY A O 1
ATOM 643 N N . GLY A 1 83 ? -9.094 -2.011 -4.594 1.00 78.69 83 GLY A N 1
ATOM 644 C CA . GLY A 1 83 ? -10.029 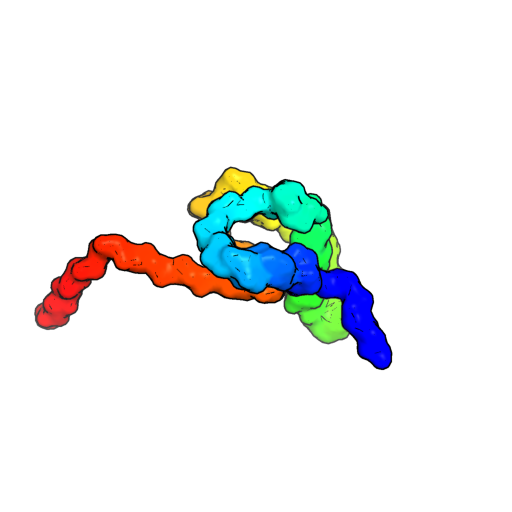-1.999 -3.476 1.00 78.69 83 GLY A CA 1
ATOM 645 C C . GLY A 1 83 ? -10.587 -0.604 -3.188 1.00 78.69 83 GLY A C 1
ATOM 646 O O . GLY A 1 83 ? -10.190 0.395 -3.789 1.00 78.69 83 GLY A O 1
ATOM 647 N N . GLU A 1 84 ? -11.494 -0.541 -2.219 1.00 77.12 84 GLU A N 1
ATOM 648 C CA . GLU A 1 84 ? -12.129 0.688 -1.743 1.00 77.12 84 GLU A CA 1
ATOM 649 C C . GLU A 1 84 ? -11.933 0.860 -0.232 1.00 77.12 84 GLU A C 1
ATOM 651 O O . GLU A 1 84 ? -11.767 -0.112 0.504 1.00 77.12 84 GLU A O 1
ATOM 656 N N . ILE A 1 85 ? -11.956 2.109 0.237 1.00 78.56 85 ILE A N 1
ATOM 657 C CA . ILE A 1 85 ? -11.911 2.431 1.667 1.00 78.56 85 ILE A CA 1
ATOM 658 C C . ILE A 1 85 ? -13.308 2.825 2.122 1.00 78.56 85 ILE A C 1
ATOM 660 O O . ILE 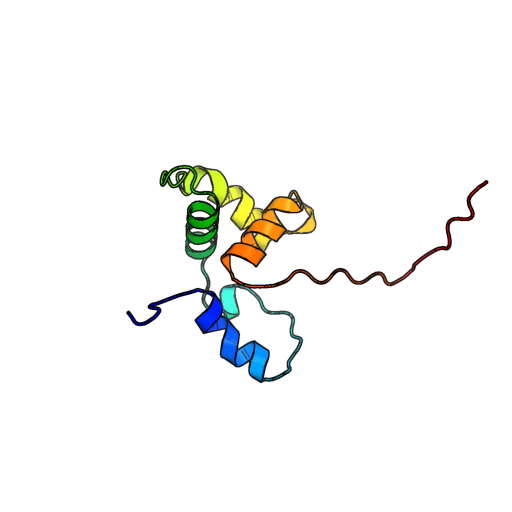A 1 85 ? -13.897 3.771 1.601 1.00 78.56 85 ILE A O 1
A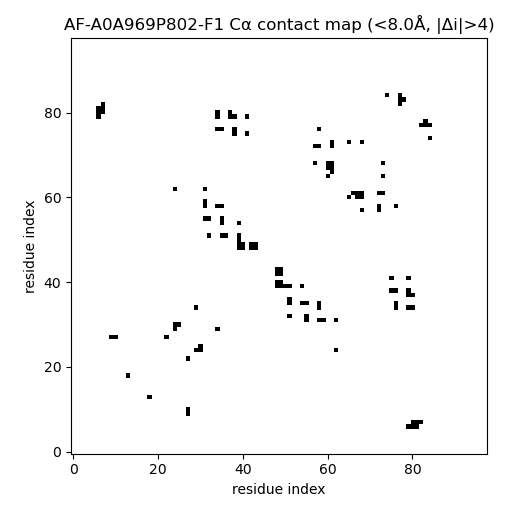TOM 664 N N . VAL A 1 86 ? -13.805 2.137 3.148 1.00 78.75 86 VAL A N 1
ATOM 665 C CA . VAL A 1 86 ? -15.083 2.445 3.793 1.00 78.75 86 VAL A CA 1
ATOM 666 C C . VAL A 1 86 ? -14.812 2.991 5.189 1.00 78.75 86 VAL A C 1
ATOM 668 O O . VAL A 1 86 ? -14.303 2.280 6.054 1.00 78.75 86 VAL A O 1
ATOM 671 N N . ILE A 1 87 ? -15.181 4.249 5.428 1.00 77.19 87 ILE A N 1
ATOM 672 C CA . ILE A 1 87 ? -15.097 4.872 6.754 1.00 77.19 87 ILE A CA 1
ATOM 673 C C . ILE A 1 87 ? -16.454 4.728 7.444 1.00 77.19 87 ILE A C 1
ATOM 675 O O . ILE A 1 87 ? -17.472 5.191 6.929 1.00 77.19 87 ILE A O 1
ATOM 679 N N . ARG A 1 88 ? -16.473 4.083 8.616 1.00 77.88 88 ARG A N 1
ATOM 680 C CA . ARG A 1 88 ? -17.682 3.899 9.433 1.00 77.88 88 ARG A CA 1
ATOM 681 C C . ARG A 1 88 ? -17.547 4.643 10.755 1.00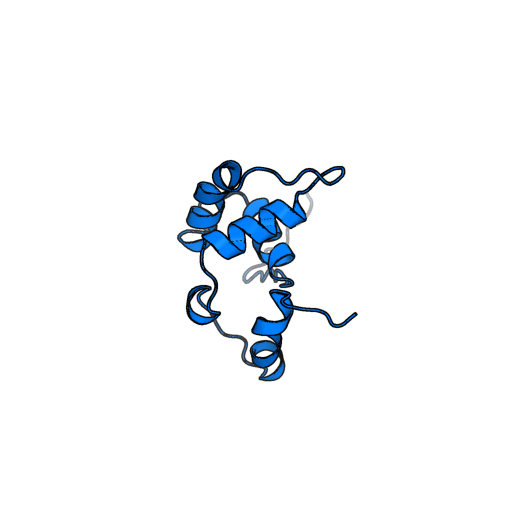 77.88 88 ARG A C 1
ATOM 683 O O . ARG A 1 88 ? -16.718 4.292 11.592 1.00 77.88 88 ARG A O 1
ATOM 690 N N . TRP A 1 89 ? -18.394 5.644 10.952 1.00 81.62 89 TRP A N 1
ATOM 691 C CA . TRP A 1 89 ? -18.491 6.385 12.206 1.00 81.62 89 TRP A CA 1
ATOM 692 C C . TRP A 1 89 ? -19.506 5.699 13.123 1.00 81.62 89 TRP A C 1
ATOM 694 O O . TRP A 1 89 ? -20.643 5.479 12.720 1.00 81.62 89 TRP A O 1
ATOM 704 N N . HIS A 1 90 ? -19.099 5.352 14.345 1.00 73.62 90 HIS A N 1
ATOM 705 C CA . HIS A 1 90 ? -19.978 4.689 15.320 1.00 73.62 90 HIS A CA 1
ATOM 706 C C . HIS A 1 90 ? -20.641 5.673 16.290 1.00 73.62 90 HIS A C 1
ATOM 708 O O . HIS A 1 90 ? -21.658 5.345 16.889 1.00 73.62 90 HIS A O 1
ATOM 714 N N . ASN A 1 91 ? -20.075 6.874 16.441 1.00 71.31 91 ASN A N 1
ATOM 715 C CA . ASN A 1 91 ? -20.569 7.896 17.353 1.00 71.31 91 ASN A CA 1
ATOM 716 C C . ASN A 1 91 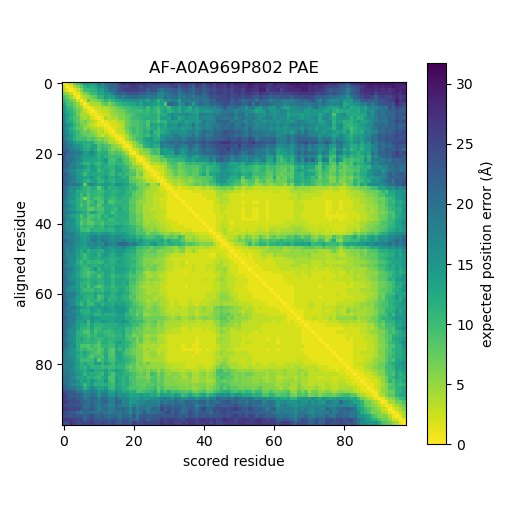? -20.362 9.266 16.697 1.00 71.31 91 ASN A C 1
ATOM 718 O O . ASN A 1 91 ? -19.234 9.749 16.605 1.00 71.31 91 ASN A O 1
ATOM 722 N N . ILE A 1 92 ? -21.433 9.839 16.152 1.00 74.31 92 ILE A N 1
ATOM 723 C CA . ILE A 1 92 ? -21.420 11.170 15.542 1.00 74.31 92 ILE A CA 1
ATOM 724 C C . ILE A 1 92 ? -22.045 12.107 16.573 1.00 74.31 92 ILE A C 1
ATOM 726 O O . ILE A 1 92 ? -23.257 12.073 16.774 1.00 74.31 92 ILE A O 1
ATOM 730 N N . GLU A 1 93 ? -21.228 12.902 17.261 1.00 72.94 93 GLU A N 1
ATOM 731 C CA . GLU A 1 93 ? -21.737 13.968 18.124 1.00 72.94 93 GLU A CA 1
ATOM 732 C C . GLU A 1 93 ? -22.041 15.209 17.279 1.00 72.94 93 GLU A C 1
ATOM 734 O O . GLU A 1 93 ? -21.237 15.642 16.451 1.00 72.94 93 GLU A O 1
ATOM 739 N N . GLU A 1 94 ? -23.235 15.764 17.462 1.00 71.19 94 GLU A N 1
ATOM 740 C CA . GLU A 1 94 ? -23.705 16.929 16.721 1.00 71.19 94 GLU A CA 1
ATOM 741 C C . GLU A 1 94 ? -22.964 18.183 17.217 1.00 71.19 94 GLU A C 1
ATOM 743 O O . GLU A 1 94 ? -23.222 18.694 18.310 1.00 71.19 94 GLU A O 1
ATOM 748 N N . VAL A 1 95 ? -22.010 18.681 16.425 1.00 72.69 95 VAL A N 1
ATOM 749 C CA . VAL A 1 95 ? -21.292 19.922 16.742 1.00 72.69 95 VAL A CA 1
ATOM 750 C C . VAL A 1 95 ? -22.233 21.099 16.497 1.00 72.69 95 VAL A C 1
ATOM 752 O O . VAL A 1 95 ? -22.432 21.529 15.360 1.00 72.69 95 VAL A O 1
ATOM 755 N N . LYS A 1 96 ? -22.829 21.635 17.566 1.00 56.34 96 LYS A N 1
ATOM 756 C CA . LYS A 1 96 ? -23.595 22.884 17.489 1.00 56.34 96 LYS A CA 1
ATOM 757 C C . LYS A 1 96 ? -22.631 24.039 17.223 1.00 56.34 96 LYS A C 1
ATOM 759 O O . LYS A 1 96 ? -21.775 24.337 18.052 1.00 56.34 96 LYS A O 1
ATOM 764 N N . ALA A 1 97 ? -22.772 24.678 16.063 1.00 66.06 97 ALA A N 1
ATOM 765 C CA . ALA A 1 97 ? -22.087 25.933 15.776 1.00 66.06 97 ALA A CA 1
ATOM 766 C C . ALA A 1 97 ? -22.516 26.976 16.822 1.00 66.06 97 ALA A C 1
ATOM 768 O O . ALA A 1 97 ? -23.713 27.140 17.065 1.00 66.06 97 ALA A O 1
ATOM 769 N N . THR A 1 98 ? -21.539 27.608 17.475 1.00 63.00 98 THR A N 1
ATOM 770 C CA . THR A 1 98 ? -21.761 28.697 18.442 1.00 63.00 98 THR A CA 1
ATOM 771 C C . THR A 1 98 ? -21.556 30.035 17.758 1.00 63.00 98 THR A C 1
ATOM 773 O O . THR A 1 98 ? -20.661 30.097 16.885 1.00 63.00 98 THR A O 1
#

Secondary structure (DSSP, 8-state):
------HHHHHHHHHHTT------TTTTT--HHHHHHHHHHHT-BTTBPPPGGGTHHHHHHHHH-GGGS-HHHHHHHHHHTT-------S--------

Foldseek 3Di:
DDPPDALQVLCVVVVVVVDPDDDQCVNSVDDLQNLLQLLQVVVDDPNRRDDSVVCSVLSVCCRVPVPPHDVVSVVSSCVSNVHDDDDDDPDDDDDDDD